Protein AF-A0A8B8Q1R2-F1 (afdb_monomer_lite)

pLDDT: mean 82.05, std 15.48, range [39.31, 98.31]

Radius of gyration: 30.51 Å; chains: 1; bounding box: 74×29×80 Å

Structure (mmCIF, N/CA/C/O backbone):
data_AF-A0A8B8Q1R2-F1
#
_entry.id   AF-A0A8B8Q1R2-F1
#
loop_
_atom_site.group_PDB
_atom_site.id
_atom_site.type_symbol
_atom_site.label_atom_id
_atom_site.label_alt_id
_atom_site.label_comp_id
_atom_site.label_asym_id
_atom_site.label_entity_id
_atom_site.label_seq_id
_atom_site.pdbx_PDB_ins_code
_atom_site.Cartn_x
_atom_site.Cartn_y
_atom_site.Cartn_z
_atom_site.occupancy
_atom_site.B_iso_or_equiv
_atom_site.auth_seq_id
_atom_site.auth_comp_id
_atom_site.auth_asym_id
_atom_site.auth_atom_id
_atom_site.pdbx_PDB_model_num
ATOM 1 N N . MET A 1 1 ? -11.609 -10.821 -1.620 1.00 39.31 1 MET A N 1
ATOM 2 C CA . MET A 1 1 ? -10.379 -10.684 -2.426 1.00 39.31 1 MET A CA 1
ATOM 3 C C . MET A 1 1 ? -9.336 -10.003 -1.554 1.00 39.31 1 MET A C 1
ATOM 5 O O . MET A 1 1 ? -9.507 -8.841 -1.198 1.00 39.31 1 MET A O 1
ATOM 9 N N . GLU A 1 2 ? -8.350 -10.753 -1.066 1.00 45.75 2 GLU A N 1
ATOM 10 C CA . GLU A 1 2 ? -7.347 -10.249 -0.124 1.00 45.75 2 GLU A CA 1
ATOM 11 C C . GLU A 1 2 ? -6.316 -9.374 -0.847 1.00 45.75 2 GLU A C 1
ATOM 13 O O . GLU A 1 2 ? -5.296 -9.839 -1.336 1.00 45.75 2 GLU A O 1
ATOM 18 N N . LEU A 1 3 ? -6.575 -8.067 -0.872 1.00 54.91 3 LEU A N 1
ATOM 19 C CA . LEU A 1 3 ? -5.701 -7.035 -1.450 1.00 54.91 3 LEU A CA 1
ATOM 20 C C . LEU A 1 3 ? -4.261 -7.000 -0.874 1.00 54.91 3 LEU A C 1
ATOM 22 O O . LEU A 1 3 ? -3.432 -6.250 -1.368 1.00 54.91 3 LEU A O 1
ATOM 26 N N . ASN A 1 4 ? -3.961 -7.731 0.212 1.00 53.53 4 ASN A N 1
ATOM 27 C CA . ASN A 1 4 ? -2.617 -7.751 0.816 1.00 53.53 4 ASN A CA 1
ATOM 28 C C . ASN A 1 4 ? -1.627 -8.605 0.016 1.00 53.53 4 ASN A C 1
ATOM 30 O O . ASN A 1 4 ? -0.472 -8.209 -0.108 1.00 53.53 4 ASN A O 1
ATOM 34 N N . GLY A 1 5 ? -2.077 -9.733 -0.544 1.00 60.41 5 GLY A N 1
ATOM 35 C CA . GLY A 1 5 ? -1.247 -10.524 -1.459 1.00 60.41 5 GLY A CA 1
ATOM 36 C C . GLY A 1 5 ? -1.005 -9.794 -2.781 1.00 60.41 5 GLY A C 1
ATOM 37 O O . GLY A 1 5 ? 0.066 -9.908 -3.366 1.00 60.41 5 GLY A O 1
ATOM 38 N N . ASP A 1 6 ? -1.977 -8.980 -3.199 1.00 80.25 6 ASP A N 1
ATOM 39 C CA . ASP A 1 6 ? -1.917 -8.219 -4.447 1.00 80.25 6 ASP A CA 1
ATOM 40 C C . ASP A 1 6 ? -0.897 -7.068 -4.370 1.00 80.25 6 ASP A C 1
ATOM 42 O O . ASP A 1 6 ? -0.032 -6.939 -5.230 1.00 80.25 6 ASP A O 1
ATOM 46 N N . LEU A 1 7 ? -0.904 -6.276 -3.289 1.00 86.38 7 LEU A N 1
ATOM 47 C CA . LEU A 1 7 ? -0.040 -5.093 -3.184 1.00 86.38 7 LEU A CA 1
ATOM 48 C C . LEU A 1 7 ? 1.454 -5.435 -3.042 1.00 86.38 7 LEU A C 1
ATOM 50 O O . LEU A 1 7 ? 2.288 -4.800 -3.683 1.00 86.38 7 LEU A O 1
ATOM 54 N N . GLN A 1 8 ? 1.793 -6.448 -2.237 1.00 87.69 8 GLN A N 1
ATOM 55 C CA . GLN A 1 8 ? 3.176 -6.914 -2.090 1.00 87.69 8 GLN A CA 1
ATOM 56 C C . GLN A 1 8 ? 3.709 -7.472 -3.419 1.00 87.69 8 GLN A C 1
ATOM 58 O O . GLN A 1 8 ? 4.809 -7.117 -3.839 1.00 87.69 8 GLN A O 1
ATOM 63 N N . GLY A 1 9 ? 2.895 -8.262 -4.129 1.00 90.25 9 GLY A N 1
ATOM 64 C CA . GLY A 1 9 ? 3.251 -8.767 -5.454 1.00 90.25 9 GLY A CA 1
ATOM 65 C C . GLY A 1 9 ? 3.436 -7.651 -6.488 1.00 90.25 9 GLY A C 1
ATOM 66 O O . GLY A 1 9 ? 4.326 -7.732 -7.332 1.00 90.25 9 GLY A O 1
ATOM 67 N N . LEU A 1 10 ? 2.644 -6.575 -6.420 1.00 90.69 10 LEU A N 1
ATOM 68 C CA . LEU A 1 10 ? 2.823 -5.403 -7.283 1.00 90.69 10 LEU A CA 1
ATOM 69 C C . LEU A 1 10 ? 4.135 -4.658 -6.997 1.00 90.69 10 LEU A C 1
ATOM 71 O O . LEU A 1 10 ? 4.795 -4.241 -7.948 1.00 90.69 10 LEU A O 1
ATOM 75 N N . ILE A 1 11 ? 4.538 -4.529 -5.728 1.00 90.75 11 ILE A N 1
ATOM 76 C CA . ILE A 1 11 ? 5.828 -3.926 -5.347 1.00 90.75 11 ILE A CA 1
ATOM 77 C C . ILE A 1 11 ? 6.984 -4.755 -5.910 1.00 90.75 11 ILE A C 1
ATOM 79 O O . ILE A 1 11 ? 7.862 -4.214 -6.577 1.00 90.75 11 ILE A O 1
ATOM 83 N N . GLU A 1 12 ? 6.959 -6.073 -5.708 1.00 90.62 12 GLU A N 1
ATOM 84 C CA . GLU A 1 12 ? 8.004 -6.981 -6.199 1.00 90.62 12 GLU A CA 1
ATOM 85 C C . GLU A 1 12 ? 8.124 -6.947 -7.726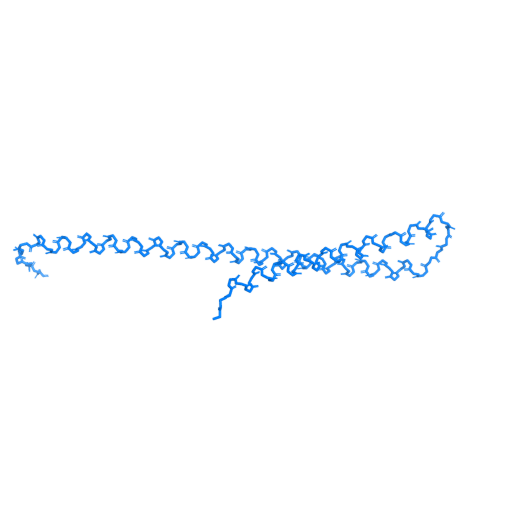 1.00 90.62 12 GLU A C 1
ATOM 87 O O . GLU A 1 12 ? 9.228 -6.907 -8.270 1.00 90.62 12 GLU A O 1
ATOM 92 N N . ARG A 1 13 ? 6.991 -6.892 -8.435 1.00 90.69 13 ARG A N 1
ATOM 93 C CA . ARG A 1 13 ? 6.972 -6.764 -9.898 1.00 90.69 13 ARG A CA 1
ATOM 94 C C . ARG A 1 13 ? 7.502 -5.415 -10.378 1.00 90.69 13 ARG A C 1
ATOM 96 O O . ARG A 1 13 ? 8.238 -5.389 -11.362 1.00 90.69 13 ARG A O 1
ATOM 103 N N . ALA A 1 14 ? 7.135 -4.317 -9.716 1.00 90.62 14 ALA A N 1
ATOM 104 C CA . ALA A 1 14 ? 7.651 -2.988 -10.042 1.00 90.62 14 ALA A CA 1
ATOM 105 C C . ALA A 1 14 ? 9.173 -2.932 -9.850 1.00 90.62 14 ALA A C 1
ATOM 107 O O . ALA A 1 14 ? 9.888 -2.434 -10.719 1.00 90.62 14 ALA A O 1
ATOM 108 N N . TRP A 1 15 ? 9.662 -3.526 -8.761 1.00 88.94 15 TRP A N 1
ATOM 109 C CA . TRP A 1 15 ? 11.085 -3.622 -8.461 1.00 88.94 15 TRP A CA 1
ATOM 110 C C . TRP A 1 15 ? 11.843 -4.459 -9.502 1.00 88.94 15 TRP A C 1
ATOM 112 O O . TRP A 1 15 ? 12.830 -3.994 -10.067 1.00 88.94 15 TRP A O 1
ATOM 122 N N . ALA A 1 16 ? 11.341 -5.649 -9.849 1.00 92.31 16 ALA A N 1
ATOM 123 C CA . ALA A 1 16 ? 11.957 -6.505 -10.867 1.00 92.31 16 ALA A CA 1
ATOM 124 C C . ALA A 1 16 ? 12.015 -5.840 -12.256 1.00 92.31 16 ALA A C 1
ATOM 126 O O . ALA A 1 16 ? 13.008 -5.963 -12.979 1.00 92.31 16 ALA A O 1
ATOM 127 N N . LEU A 1 17 ? 10.960 -5.111 -12.634 1.00 92.81 17 LEU A N 1
ATOM 128 C CA . LEU A 1 17 ? 10.927 -4.373 -13.896 1.00 92.81 17 LEU A CA 1
ATOM 129 C C . LEU A 1 17 ? 11.938 -3.220 -13.902 1.00 92.81 17 LEU A C 1
ATOM 131 O O . LEU A 1 17 ? 12.618 -3.004 -14.903 1.00 92.81 17 LEU A O 1
ATOM 135 N N . LYS A 1 18 ? 12.071 -2.511 -12.780 1.00 91.69 18 LYS A N 1
ATOM 136 C CA . LYS A 1 18 ? 13.062 -1.449 -12.618 1.00 91.69 18 LYS A CA 1
ATOM 137 C C . LYS A 1 18 ? 14.495 -1.978 -12.761 1.00 91.69 18 LYS A C 1
ATOM 139 O O . LYS A 1 18 ? 15.251 -1.404 -13.535 1.00 91.69 18 LYS A O 1
ATOM 144 N N . GLU A 1 19 ? 14.839 -3.088 -12.104 1.00 91.06 19 GLU A N 1
ATOM 145 C CA . GLU A 1 19 ? 16.164 -3.725 -12.239 1.00 91.06 19 GLU A CA 1
ATOM 146 C C . GLU A 1 19 ? 16.464 -4.134 -13.690 1.00 91.06 19 GLU A C 1
ATOM 148 O O . GLU A 1 19 ? 17.583 -3.972 -14.176 1.00 91.06 19 GLU A O 1
ATOM 153 N N . THR A 1 20 ? 15.445 -4.612 -14.412 1.00 92.69 20 THR A N 1
ATOM 154 C CA . THR A 1 20 ? 15.568 -4.950 -15.839 1.00 92.69 20 THR A CA 1
ATOM 155 C C . THR A 1 20 ? 15.908 -3.709 -16.668 1.00 92.69 20 THR A C 1
ATOM 157 O O . THR A 1 20 ? 16.879 -3.716 -17.423 1.00 92.69 20 THR A O 1
ATOM 160 N N . ILE A 1 21 ? 15.167 -2.614 -16.473 1.00 91.44 21 ILE A N 1
ATOM 161 C CA . ILE A 1 21 ? 15.395 -1.346 -17.179 1.00 91.44 21 ILE A CA 1
ATOM 162 C C . ILE A 1 21 ? 16.766 -0.751 -16.831 1.00 91.44 21 ILE A C 1
ATOM 164 O O . ILE A 1 21 ? 17.463 -0.261 -17.718 1.00 91.44 21 ILE A O 1
ATOM 168 N N . ASP A 1 22 ? 17.191 -0.818 -15.569 1.00 88.69 22 ASP A N 1
ATOM 169 C CA . ASP A 1 22 ? 18.527 -0.374 -15.159 1.00 88.69 22 ASP A CA 1
ATOM 170 C C . ASP A 1 22 ? 19.634 -1.201 -15.844 1.00 88.69 22 ASP A C 1
ATOM 172 O O . ASP A 1 22 ? 20.676 -0.659 -16.235 1.00 88.69 22 ASP A O 1
ATOM 176 N N . GLY A 1 23 ? 19.402 -2.497 -16.067 1.00 87.69 23 GLY A N 1
ATOM 177 C CA . GLY A 1 23 ? 20.260 -3.351 -16.891 1.00 87.69 23 GLY A CA 1
ATOM 178 C C . GLY A 1 23 ? 20.344 -2.889 -18.351 1.00 87.69 23 GLY A C 1
ATOM 179 O O . GLY A 1 23 ? 21.447 -2.756 -18.895 1.00 87.69 23 GLY A O 1
ATOM 180 N N . ASP A 1 24 ? 19.201 -2.588 -18.967 1.00 86.38 24 ASP A N 1
ATOM 181 C CA . ASP A 1 24 ? 19.099 -2.159 -20.370 1.00 86.38 24 ASP A CA 1
ATOM 182 C C . ASP A 1 24 ? 19.705 -0.768 -20.618 1.00 86.38 24 ASP A C 1
ATOM 184 O O . ASP A 1 24 ? 20.383 -0.534 -21.625 1.00 86.38 24 ASP A O 1
ATOM 188 N N . ILE A 1 25 ? 19.545 0.151 -19.664 1.00 82.75 25 ILE A N 1
ATOM 189 C CA . ILE A 1 25 ? 20.204 1.461 -19.682 1.00 82.75 25 ILE A CA 1
ATOM 190 C C . ILE A 1 25 ? 21.727 1.271 -19.653 1.00 82.75 25 ILE A C 1
ATOM 192 O O . ILE A 1 25 ? 22.451 1.803 -20.499 1.00 82.75 25 ILE A O 1
ATOM 196 N N . ASN A 1 26 ? 22.233 0.469 -18.711 1.00 79.00 26 ASN A N 1
ATOM 197 C CA . ASN A 1 26 ? 23.669 0.241 -18.550 1.00 79.00 26 ASN A CA 1
ATOM 198 C C . ASN A 1 26 ? 24.306 -0.475 -19.751 1.00 79.00 26 ASN A C 1
ATOM 200 O O . ASN A 1 26 ? 25.464 -0.203 -20.087 1.00 79.00 26 ASN A O 1
ATOM 204 N N . SER A 1 27 ? 23.581 -1.386 -20.403 1.00 74.38 27 SER A N 1
ATOM 205 C CA . SER A 1 27 ? 24.058 -2.067 -21.610 1.00 74.38 27 SER A CA 1
ATOM 206 C C . SER A 1 27 ? 24.133 -1.104 -22.803 1.00 74.38 27 SER A C 1
ATOM 208 O O . SER A 1 27 ? 25.149 -1.086 -23.505 1.00 74.38 27 SER A O 1
ATOM 210 N N . SER A 1 28 ? 23.144 -0.218 -22.960 1.00 68.56 28 SER A N 1
ATOM 211 C CA . SER A 1 28 ? 23.093 0.802 -24.019 1.00 68.56 28 SER A CA 1
ATOM 212 C C . SER A 1 28 ? 24.283 1.774 -23.964 1.00 68.56 28 SER A C 1
ATOM 214 O O . SER A 1 28 ? 24.883 2.092 -24.996 1.00 68.56 28 SER A O 1
ATOM 216 N N . PHE A 1 29 ? 24.722 2.172 -22.763 1.00 62.97 29 PHE A N 1
ATOM 217 C CA . PHE A 1 29 ? 25.917 3.011 -22.585 1.00 62.97 29 PHE A CA 1
ATOM 218 C C . PHE A 1 29 ? 27.230 2.319 -22.997 1.00 62.97 29 PHE A C 1
ATOM 220 O O . PHE A 1 29 ? 28.160 2.989 -23.462 1.00 62.97 29 PHE A O 1
ATOM 227 N N . ARG A 1 30 ? 27.336 0.987 -22.862 1.00 59.72 30 ARG A N 1
ATOM 228 C CA . ARG A 1 30 ? 28.563 0.243 -23.212 1.00 59.72 30 ARG A CA 1
ATOM 229 C C . ARG A 1 30 ? 28.801 0.175 -24.718 1.00 59.72 30 ARG A C 1
ATOM 231 O O . ARG A 1 30 ? 29.949 0.301 -25.141 1.00 59.72 30 ARG A O 1
ATOM 238 N N . TYR A 1 31 ? 27.747 0.033 -25.522 1.00 56.22 31 TYR A N 1
ATOM 239 C CA . TYR A 1 31 ? 27.875 -0.032 -26.982 1.00 56.22 31 TYR A CA 1
ATOM 240 C C . TYR A 1 31 ? 28.323 1.307 -27.598 1.00 56.22 31 TYR A C 1
ATOM 242 O O . TYR A 1 31 ? 29.105 1.315 -28.547 1.00 56.22 31 TYR A O 1
ATOM 250 N N . CYS A 1 32 ? 27.918 2.445 -27.023 1.00 61.53 32 CYS A N 1
ATOM 251 C CA . CYS A 1 32 ? 28.260 3.774 -27.546 1.00 61.53 32 CYS A CA 1
ATOM 252 C C . CYS A 1 32 ? 29.717 4.196 -27.248 1.00 61.53 32 CYS A C 1
ATOM 254 O O . CYS A 1 32 ? 30.385 4.805 -28.088 1.00 61.53 32 CYS A O 1
ATOM 256 N N . ASN A 1 33 ? 30.256 3.810 -26.085 1.00 60.97 33 ASN A N 1
ATOM 257 C CA . ASN A 1 33 ? 31.625 4.157 -25.670 1.00 60.97 33 ASN A CA 1
ATOM 258 C C . ASN A 1 33 ? 32.705 3.547 -26.588 1.00 60.97 33 ASN A C 1
ATOM 260 O O . ASN A 1 33 ? 33.761 4.146 -26.798 1.00 60.97 33 ASN A O 1
ATOM 264 N N . PHE A 1 34 ? 32.434 2.370 -27.160 1.00 62.28 34 PHE A N 1
ATOM 265 C CA . PHE A 1 34 ? 33.308 1.726 -28.142 1.00 62.28 34 PHE A CA 1
ATOM 266 C C . PHE A 1 34 ? 33.394 2.540 -29.446 1.00 62.28 34 PHE A C 1
ATOM 268 O O . PHE A 1 34 ? 34.490 2.824 -29.921 1.00 62.28 34 PHE A O 1
ATOM 275 N N . CYS A 1 35 ? 32.260 2.998 -29.985 1.00 63.56 35 CYS A N 1
ATOM 276 C CA . CYS A 1 35 ? 32.225 3.809 -31.209 1.00 63.56 35 CYS A CA 1
ATOM 277 C C . CYS A 1 35 ? 32.893 5.184 -31.029 1.00 63.56 35 CYS A C 1
ATOM 279 O O . CYS A 1 35 ? 33.678 5.599 -31.883 1.00 63.56 35 CYS A O 1
ATOM 281 N N . LEU A 1 36 ? 32.641 5.852 -29.893 1.00 60.22 36 LEU A N 1
ATOM 282 C CA . LEU A 1 36 ? 33.244 7.146 -29.543 1.00 60.22 36 LEU A CA 1
ATOM 283 C C . LEU A 1 36 ? 34.772 7.067 -29.410 1.00 60.22 36 LEU A C 1
ATOM 285 O O . LEU A 1 36 ? 35.473 7.957 -29.888 1.00 60.22 36 LEU A O 1
ATOM 289 N N . ARG A 1 37 ? 35.307 5.990 -28.817 1.00 63.94 37 ARG A N 1
ATOM 290 C CA . ARG A 1 37 ? 36.762 5.781 -28.680 1.00 63.94 37 ARG A CA 1
ATOM 291 C C . ARG A 1 37 ? 37.487 5.559 -30.006 1.00 63.94 37 ARG A C 1
ATOM 293 O O . ARG A 1 37 ? 38.686 5.812 -30.077 1.00 63.94 37 ARG A O 1
ATOM 300 N N . HIS A 1 38 ? 36.780 5.104 -31.037 1.00 68.69 38 HIS A N 1
ATOM 301 C CA . HIS A 1 38 ? 37.349 4.817 -32.354 1.00 68.69 38 HIS A CA 1
ATOM 302 C C . HIS A 1 38 ? 36.999 5.869 -33.421 1.00 68.69 38 HIS A C 1
ATOM 304 O O . HIS A 1 38 ? 37.324 5.680 -34.587 1.00 68.69 38 HIS A O 1
ATOM 310 N N . GLY A 1 39 ? 36.386 6.997 -33.037 1.00 56.75 39 GLY A N 1
ATOM 311 C CA . GLY A 1 39 ? 36.169 8.141 -33.932 1.00 56.75 39 GLY A CA 1
ATOM 312 C C . GLY A 1 39 ? 35.094 7.935 -35.005 1.00 56.75 39 GLY A C 1
ATOM 313 O O . GLY A 1 39 ? 35.026 8.712 -35.955 1.00 56.75 39 GLY A O 1
ATOM 314 N N . HIS A 1 40 ? 34.244 6.915 -34.868 1.00 59.72 40 HIS A N 1
ATOM 315 C CA . HIS A 1 40 ? 33.136 6.682 -35.792 1.00 59.72 40 HIS A CA 1
ATOM 316 C C . HIS A 1 40 ? 31.867 7.378 -35.288 1.00 59.72 40 HIS A C 1
ATOM 318 O O . HIS A 1 40 ? 31.360 7.063 -34.210 1.00 59.72 40 HIS A O 1
ATOM 324 N N . ASN A 1 41 ? 31.330 8.306 -36.085 1.00 56.66 41 ASN A N 1
ATOM 325 C CA . ASN A 1 41 ? 30.029 8.921 -35.832 1.00 56.66 41 ASN A CA 1
ATOM 326 C C . ASN A 1 41 ? 28.948 7.884 -36.168 1.00 56.66 41 ASN A C 1
ATOM 328 O O . ASN A 1 41 ? 28.715 7.576 -37.334 1.00 56.66 41 ASN A O 1
ATOM 332 N N . CYS A 1 42 ? 28.367 7.264 -35.146 1.00 59.75 42 CYS A N 1
ATOM 333 C CA . CYS A 1 42 ? 27.411 6.180 -35.325 1.00 59.75 42 CYS A CA 1
ATOM 334 C C . CYS A 1 42 ? 25.991 6.762 -35.301 1.00 59.75 42 CYS A C 1
ATOM 336 O O . CYS A 1 42 ? 25.579 7.276 -34.265 1.00 59.75 42 CYS A O 1
ATOM 338 N N . ASP A 1 43 ? 25.206 6.640 -36.376 1.00 58.44 43 ASP A N 1
ATOM 339 C CA . ASP A 1 43 ? 23.765 6.982 -36.355 1.00 58.44 43 ASP A CA 1
ATOM 340 C C . ASP A 1 43 ? 22.995 6.176 -35.281 1.00 58.44 43 ASP A C 1
ATOM 342 O O . ASP A 1 43 ? 21.961 6.595 -34.752 1.00 58.44 43 ASP A O 1
ATOM 346 N N . ILE A 1 44 ? 23.567 5.036 -34.877 1.00 57.12 44 ILE A N 1
ATOM 347 C CA . ILE A 1 44 ? 23.135 4.202 -33.751 1.00 57.12 44 ILE A CA 1
ATOM 348 C C . ILE A 1 44 ? 23.254 4.956 -32.412 1.00 57.12 44 ILE A C 1
ATOM 350 O O . ILE A 1 44 ? 22.446 4.738 -31.518 1.00 57.12 44 ILE A O 1
ATOM 354 N N . ALA A 1 45 ? 24.196 5.892 -32.257 1.00 59.16 45 ALA A N 1
ATOM 355 C CA . ALA A 1 45 ? 24.363 6.659 -31.020 1.00 59.16 45 ALA A CA 1
ATOM 356 C C . ALA A 1 45 ? 23.175 7.601 -30.754 1.00 59.16 45 ALA A C 1
ATOM 358 O O . ALA A 1 45 ? 22.742 7.733 -29.612 1.00 59.16 45 ALA A O 1
ATOM 359 N N . GLY A 1 46 ? 22.601 8.212 -31.798 1.00 64.00 46 GLY A N 1
ATOM 360 C CA . GLY A 1 46 ? 21.433 9.090 -31.661 1.00 64.00 46 GLY A CA 1
ATOM 361 C C . GLY A 1 46 ? 20.145 8.332 -31.322 1.00 64.00 46 GLY A C 1
ATOM 362 O O . GLY A 1 46 ? 19.328 8.809 -30.533 1.00 64.00 46 GLY A O 1
ATOM 363 N N . THR A 1 47 ? 19.967 7.133 -31.883 1.00 67.38 47 THR A N 1
ATOM 364 C CA . THR A 1 47 ? 18.828 6.254 -31.562 1.00 67.38 47 THR A CA 1
ATOM 365 C C . THR A 1 47 ? 18.978 5.618 -30.181 1.00 67.38 47 THR A C 1
ATOM 367 O O . THR A 1 47 ? 18.024 5.641 -29.407 1.00 67.38 47 THR A O 1
ATOM 370 N N . ALA A 1 48 ? 20.183 5.167 -29.818 1.00 68.25 48 ALA A N 1
ATOM 371 C CA . ALA A 1 48 ? 20.495 4.657 -28.484 1.00 68.25 48 ALA A CA 1
ATOM 372 C C . ALA A 1 48 ? 20.324 5.724 -27.391 1.00 68.25 48 ALA A C 1
ATOM 374 O O . ALA A 1 48 ? 19.828 5.415 -26.310 1.00 68.25 48 ALA A O 1
ATOM 375 N N . TYR A 1 49 ? 20.672 6.986 -27.666 1.00 73.06 49 TYR A N 1
ATOM 376 C CA . TYR A 1 49 ? 20.460 8.089 -26.724 1.00 73.06 49 TYR A CA 1
ATOM 377 C C . TYR A 1 49 ? 18.970 8.350 -26.467 1.00 73.06 49 TYR A C 1
ATOM 379 O O . TYR A 1 49 ? 18.548 8.395 -25.314 1.00 73.06 49 TYR A O 1
ATOM 387 N N . LYS A 1 50 ? 18.158 8.441 -27.531 1.00 79.19 50 LYS A N 1
ATOM 388 C CA . LYS A 1 50 ? 16.697 8.601 -27.411 1.00 79.19 50 LYS A CA 1
ATOM 389 C C . LYS A 1 50 ? 16.048 7.435 -26.669 1.00 79.19 50 LYS A C 1
ATOM 391 O O . LYS A 1 50 ? 15.128 7.642 -25.885 1.00 79.19 50 LYS A O 1
ATOM 396 N N . GLU A 1 51 ? 16.513 6.216 -26.916 1.00 82.81 51 GLU A N 1
ATOM 397 C CA . GLU A 1 51 ? 15.993 5.040 -26.223 1.00 82.81 51 GLU A CA 1
ATOM 398 C C . GLU A 1 51 ? 16.400 5.025 -24.746 1.00 82.81 51 GLU A C 1
ATOM 400 O O . GLU A 1 51 ? 15.572 4.769 -23.879 1.00 82.81 51 GLU A O 1
ATOM 405 N N . THR A 1 52 ? 17.633 5.423 -24.435 1.00 83.12 52 THR A N 1
ATOM 406 C CA . THR A 1 52 ? 18.100 5.573 -23.050 1.00 83.12 52 THR A CA 1
ATOM 407 C C . THR A 1 52 ? 17.289 6.625 -22.291 1.00 83.12 52 THR A C 1
ATOM 409 O O . THR A 1 52 ? 16.926 6.407 -21.136 1.00 83.12 52 THR A O 1
ATOM 412 N N . GLU A 1 53 ? 16.964 7.753 -22.925 1.00 86.81 53 GLU A N 1
ATOM 413 C CA . GLU A 1 53 ? 16.116 8.798 -22.340 1.00 86.81 53 GLU A CA 1
ATOM 414 C C . GLU A 1 53 ? 14.704 8.268 -22.030 1.00 86.81 53 GLU A C 1
ATOM 416 O O . GLU A 1 53 ? 14.187 8.479 -20.932 1.00 86.81 53 GLU A O 1
ATOM 421 N N . ARG A 1 54 ? 14.110 7.494 -22.950 1.00 88.88 54 ARG A N 1
ATOM 422 C CA . ARG A 1 54 ? 12.813 6.830 -22.727 1.00 88.88 54 ARG A CA 1
ATOM 423 C C . ARG A 1 54 ? 12.866 5.837 -21.574 1.00 88.88 54 ARG A C 1
ATOM 425 O O . ARG A 1 54 ? 12.002 5.887 -20.702 1.00 88.88 54 ARG A O 1
ATOM 432 N N . LEU A 1 55 ? 13.874 4.967 -21.545 1.00 90.25 55 LEU A N 1
ATOM 433 C CA . LEU A 1 55 ? 14.066 3.992 -20.470 1.00 90.25 55 LEU A CA 1
ATOM 434 C C . LEU A 1 55 ? 14.271 4.685 -19.117 1.00 90.25 55 LEU A C 1
ATOM 436 O O . LEU A 1 55 ? 13.713 4.258 -18.110 1.00 90.25 55 LEU A O 1
ATOM 440 N N . THR A 1 56 ? 14.996 5.805 -19.100 1.00 88.56 56 THR A N 1
ATOM 441 C CA . THR A 1 56 ? 15.183 6.639 -17.904 1.00 88.56 56 THR A CA 1
ATOM 442 C C . THR A 1 56 ? 13.844 7.186 -17.404 1.00 88.56 56 THR A C 1
ATOM 444 O O . THR A 1 56 ? 13.523 7.032 -16.228 1.00 88.56 56 THR A O 1
ATOM 447 N N . ALA A 1 57 ? 13.017 7.742 -18.295 1.00 93.19 57 ALA A N 1
ATOM 448 C CA . ALA A 1 57 ? 11.687 8.236 -17.940 1.00 93.19 57 ALA A CA 1
ATOM 449 C C . ALA A 1 57 ? 10.756 7.118 -17.429 1.00 93.19 57 ALA A C 1
ATOM 451 O O . ALA A 1 57 ? 9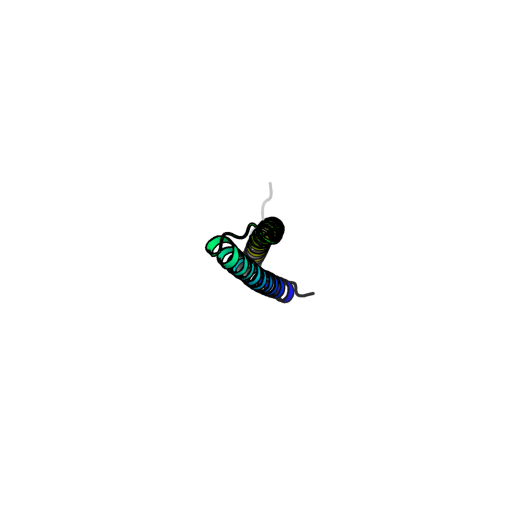.990 7.322 -16.482 1.00 93.19 57 ALA A O 1
ATOM 452 N N . MET A 1 58 ? 10.837 5.919 -18.019 1.00 92.25 58 MET A N 1
ATOM 453 C CA . MET A 1 58 ? 10.093 4.743 -17.552 1.00 92.25 58 MET A CA 1
ATOM 454 C C . MET A 1 58 ? 10.543 4.305 -16.156 1.00 92.25 58 MET A C 1
ATOM 456 O O . MET A 1 58 ? 9.700 4.060 -15.295 1.00 92.25 58 MET A O 1
ATOM 460 N N . ARG A 1 59 ? 11.856 4.246 -15.907 1.00 93.44 59 ARG A N 1
ATOM 461 C CA . ARG A 1 59 ? 12.425 3.923 -14.592 1.00 93.44 59 ARG A CA 1
ATOM 462 C C . ARG A 1 59 ? 11.968 4.914 -13.524 1.00 93.44 59 ARG A C 1
ATOM 464 O O . ARG A 1 59 ? 11.584 4.499 -12.433 1.00 93.44 59 ARG A O 1
ATOM 471 N N . ASP A 1 60 ? 11.994 6.207 -13.833 1.00 92.62 60 ASP A N 1
ATOM 472 C CA . ASP A 1 60 ? 11.581 7.247 -12.890 1.00 92.62 60 ASP A CA 1
ATOM 473 C C . ASP A 1 60 ? 10.078 7.130 -12.583 1.00 92.62 60 ASP A C 1
ATOM 475 O O . ASP A 1 60 ? 9.687 7.113 -11.417 1.00 92.62 60 ASP A O 1
ATOM 479 N N . SER A 1 61 ? 9.252 6.881 -13.606 1.00 94.50 61 SER A N 1
ATOM 480 C CA . SER A 1 61 ? 7.819 6.599 -13.425 1.00 94.50 61 SER A CA 1
ATOM 481 C C . SER A 1 61 ? 7.571 5.349 -12.567 1.00 94.50 61 SER A C 1
ATOM 483 O O . SER A 1 61 ? 6.675 5.330 -11.724 1.00 94.50 61 SER A O 1
ATOM 485 N N . LEU A 1 62 ? 8.370 4.292 -12.747 1.00 93.00 62 LEU A N 1
ATOM 486 C CA . LEU A 1 62 ? 8.271 3.068 -11.944 1.00 93.00 62 LEU A CA 1
ATOM 487 C C . LEU A 1 62 ? 8.653 3.294 -10.484 1.00 93.00 62 LEU A C 1
ATOM 489 O O . LEU A 1 62 ? 8.008 2.735 -9.598 1.00 93.00 62 LEU A O 1
ATOM 493 N N . LYS A 1 63 ? 9.654 4.135 -10.221 1.00 91.00 63 LYS A N 1
ATOM 494 C CA . LYS A 1 63 ? 10.050 4.516 -8.861 1.00 91.00 63 LYS A CA 1
ATOM 495 C C . LYS A 1 63 ? 8.922 5.249 -8.130 1.00 91.00 63 LYS A C 1
ATOM 497 O O . LYS A 1 63 ? 8.708 5.013 -6.937 1.00 91.00 63 LYS A O 1
ATOM 502 N N . ASP A 1 64 ? 8.184 6.102 -8.833 1.00 92.75 64 ASP A N 1
ATOM 503 C CA . ASP A 1 64 ? 7.021 6.787 -8.267 1.00 92.75 64 ASP A CA 1
ATOM 504 C C . ASP A 1 64 ? 5.901 5.792 -7.939 1.00 92.75 64 ASP A C 1
ATOM 506 O O . ASP A 1 64 ? 5.339 5.826 -6.841 1.00 92.75 64 ASP A O 1
ATOM 510 N N . VAL A 1 65 ? 5.622 4.846 -8.844 1.00 91.56 65 VAL A N 1
ATOM 511 C CA . VAL A 1 65 ? 4.644 3.770 -8.609 1.00 91.56 65 VAL A CA 1
ATOM 512 C C . VAL A 1 65 ? 5.035 2.908 -7.409 1.00 91.56 65 VAL A C 1
ATOM 514 O O . VAL A 1 65 ? 4.207 2.686 -6.527 1.00 91.56 65 VAL A O 1
ATOM 517 N N . GLU A 1 66 ? 6.289 2.464 -7.329 1.00 90.81 66 GLU A N 1
ATOM 518 C CA . GLU A 1 66 ? 6.817 1.695 -6.196 1.00 90.81 66 GLU A CA 1
ATOM 519 C C . GLU A 1 66 ? 6.630 2.460 -4.875 1.00 90.81 66 GLU A C 1
ATOM 521 O O . GLU A 1 66 ? 6.109 1.920 -3.895 1.00 90.81 66 GLU A O 1
ATOM 526 N N . SER A 1 67 ? 6.970 3.751 -4.866 1.00 91.75 67 SER A N 1
ATOM 527 C CA . SER A 1 67 ? 6.822 4.620 -3.694 1.00 91.75 67 SER A CA 1
ATOM 528 C C . SER A 1 67 ? 5.359 4.747 -3.254 1.00 91.75 67 SER A C 1
ATOM 530 O O . SER A 1 67 ? 5.061 4.660 -2.058 1.00 91.75 67 SER A O 1
ATOM 532 N N . MET A 1 68 ? 4.432 4.902 -4.206 1.00 94.12 68 MET A N 1
ATOM 533 C CA . MET A 1 68 ? 2.993 4.948 -3.929 1.00 94.12 68 MET A CA 1
ATOM 534 C C . MET A 1 68 ? 2.472 3.621 -3.369 1.00 94.12 68 MET A C 1
ATOM 536 O O . MET A 1 68 ? 1.699 3.624 -2.410 1.00 94.12 68 MET A O 1
ATOM 540 N N . LEU A 1 69 ? 2.916 2.486 -3.913 1.00 92.75 69 LEU A N 1
ATOM 541 C CA . LEU A 1 69 ? 2.523 1.163 -3.424 1.00 92.75 69 LEU A CA 1
ATOM 542 C C . LEU A 1 69 ? 3.004 0.927 -1.985 1.00 92.75 69 LEU A C 1
ATOM 544 O O . LEU A 1 69 ? 2.217 0.507 -1.134 1.00 92.75 69 LEU A O 1
ATOM 548 N N . ILE A 1 70 ? 4.257 1.273 -1.674 1.00 91.44 70 ILE A N 1
ATOM 549 C CA . ILE A 1 70 ? 4.804 1.181 -0.310 1.00 91.44 70 ILE A CA 1
ATOM 550 C C . ILE A 1 70 ? 4.023 2.087 0.650 1.00 91.44 70 ILE A C 1
ATOM 552 O O . ILE A 1 70 ? 3.699 1.687 1.774 1.00 91.44 70 ILE A O 1
ATOM 556 N N . TYR A 1 71 ? 3.702 3.310 0.224 1.00 94.31 71 TYR A N 1
ATOM 557 C CA . TYR A 1 71 ? 2.899 4.233 1.022 1.00 94.31 71 TYR A CA 1
ATOM 558 C C . TYR A 1 71 ? 1.512 3.654 1.333 1.00 94.31 71 TYR A C 1
ATOM 560 O O . TYR A 1 71 ? 1.098 3.646 2.495 1.00 94.31 71 TYR A O 1
ATOM 568 N N . LEU A 1 72 ? 0.826 3.096 0.331 1.00 93.44 72 LEU A N 1
ATOM 569 C CA . LEU A 1 72 ? -0.472 2.439 0.506 1.00 93.44 72 LEU A CA 1
ATOM 570 C C . LEU A 1 72 ? -0.395 1.248 1.470 1.00 93.44 72 LEU A C 1
ATOM 572 O O . LEU A 1 72 ? -1.258 1.106 2.340 1.00 93.44 72 LEU A O 1
ATOM 576 N N . GLN A 1 73 ? 0.653 0.424 1.369 1.00 91.12 73 GLN A N 1
ATOM 577 C CA . GLN A 1 73 ? 0.867 -0.713 2.268 1.00 91.12 73 GLN A CA 1
ATOM 578 C C . GLN A 1 73 ? 0.988 -0.252 3.724 1.00 91.12 73 GLN A C 1
ATOM 580 O O . GLN A 1 73 ? 0.351 -0.812 4.622 1.00 91.12 73 GLN A O 1
ATOM 585 N N . ARG A 1 74 ? 1.769 0.811 3.960 1.00 93.00 74 ARG A N 1
ATOM 586 C CA . ARG A 1 74 ? 1.926 1.414 5.287 1.00 93.00 74 ARG A CA 1
ATOM 587 C C . ARG A 1 74 ? 0.602 1.961 5.795 1.00 93.00 74 ARG A C 1
ATOM 589 O O . ARG A 1 74 ? 0.199 1.598 6.895 1.00 93.00 74 ARG A O 1
ATOM 596 N N . LEU A 1 75 ? -0.083 2.786 5.004 1.00 94.62 75 LEU A N 1
ATOM 597 C CA . LEU A 1 75 ? -1.354 3.400 5.390 1.00 94.62 75 LEU A CA 1
ATOM 598 C C . LEU A 1 75 ? -2.376 2.347 5.825 1.00 94.62 75 LEU A C 1
ATOM 600 O O . LEU A 1 75 ? -3.027 2.496 6.857 1.00 94.62 75 LEU A O 1
ATOM 604 N N . ARG A 1 76 ? -2.469 1.242 5.084 1.00 90.31 76 ARG A N 1
ATOM 605 C CA . ARG A 1 76 ? -3.365 0.139 5.424 1.00 90.31 76 ARG A CA 1
ATOM 606 C C . ARG A 1 76 ? -2.984 -0.546 6.738 1.00 90.31 76 ARG A C 1
ATOM 608 O O . ARG A 1 76 ? -3.862 -0.869 7.536 1.00 90.31 76 ARG A O 1
ATOM 615 N N . SER A 1 77 ? -1.689 -0.763 6.972 1.00 90.94 77 SER A N 1
ATOM 616 C CA . SER A 1 77 ? -1.193 -1.316 8.239 1.00 90.94 77 SER A CA 1
ATOM 617 C C . SER A 1 77 ? -1.594 -0.432 9.426 1.00 90.94 77 SER A C 1
ATOM 619 O O . SER A 1 77 ? -2.168 -0.925 10.399 1.00 90.94 77 SER A O 1
ATOM 621 N N . TRP A 1 78 ? -1.404 0.885 9.296 1.00 95.31 78 TRP A N 1
ATOM 622 C CA . TRP A 1 78 ? -1.832 1.867 10.296 1.00 95.31 78 TRP A CA 1
ATOM 623 C C . TRP A 1 78 ? -3.342 1.833 10.532 1.00 95.31 78 TRP A C 1
ATOM 625 O O . TRP A 1 78 ? -3.773 1.723 11.674 1.00 95.31 78 TRP A O 1
ATOM 635 N N . GLN A 1 79 ? -4.158 1.814 9.476 1.00 95.25 79 GLN A N 1
ATOM 636 C CA . GLN A 1 79 ? -5.617 1.709 9.605 1.00 95.25 79 GLN A CA 1
ATOM 637 C C . GLN A 1 79 ? -6.055 0.439 10.346 1.00 95.25 79 GLN A C 1
ATOM 639 O O . GLN A 1 79 ? -6.988 0.471 11.150 1.00 95.25 79 GLN A O 1
ATOM 644 N N . HIS A 1 80 ? -5.395 -0.694 10.093 1.00 94.56 80 HIS A N 1
ATOM 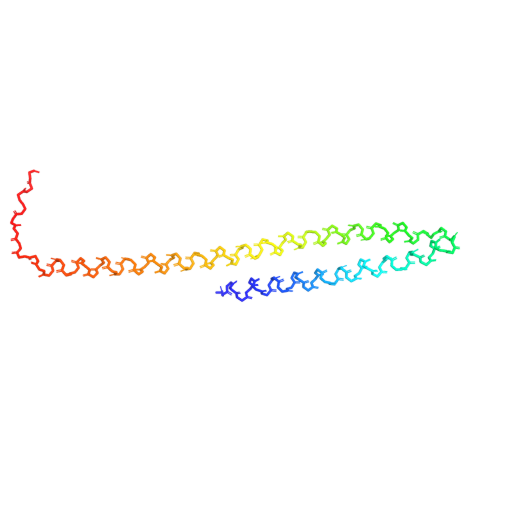645 C CA . HIS A 1 80 ? -5.676 -1.931 10.817 1.00 94.56 80 HIS A CA 1
ATOM 646 C C . HIS A 1 80 ? -5.310 -1.828 12.300 1.00 94.56 80 HIS A C 1
ATOM 648 O O . HIS A 1 80 ? -6.079 -2.300 13.143 1.00 94.56 80 HIS A O 1
ATOM 654 N N . LEU A 1 81 ? -4.171 -1.214 12.624 1.00 96.31 81 LEU A N 1
ATOM 655 C CA . LEU A 1 81 ? -3.742 -0.992 14.002 1.00 96.31 81 LEU A CA 1
ATOM 656 C C . LEU A 1 81 ? -4.686 -0.038 14.745 1.00 96.31 81 LEU A C 1
ATOM 658 O O . LEU A 1 81 ? -5.137 -0.359 15.847 1.00 96.31 81 LEU A O 1
ATOM 662 N N . ASP A 1 82 ? -5.036 1.087 14.127 1.00 97.38 82 ASP A N 1
ATOM 663 C CA . ASP A 1 82 ? -5.948 2.084 14.690 1.00 97.38 82 ASP A CA 1
ATOM 664 C C . ASP A 1 82 ? -7.320 1.475 14.957 1.00 97.38 82 ASP A C 1
ATOM 666 O O . ASP A 1 82 ? -7.871 1.626 16.048 1.00 97.38 82 ASP A O 1
ATOM 670 N N . ARG A 1 83 ? -7.846 0.698 14.002 1.00 97.38 83 ARG A N 1
ATOM 671 C CA . ARG A 1 83 ? -9.112 -0.018 14.175 1.00 97.38 83 ARG A CA 1
ATOM 672 C C . ARG A 1 83 ? -9.064 -0.985 15.356 1.00 97.38 83 ARG A C 1
ATOM 674 O O . ARG A 1 83 ? -10.015 -1.027 16.132 1.00 97.38 83 ARG A O 1
ATOM 681 N N . ARG A 1 84 ? -7.992 -1.775 15.490 1.00 97.69 84 ARG A N 1
ATOM 682 C CA . ARG A 1 84 ? -7.834 -2.716 16.616 1.00 97.69 84 ARG A CA 1
ATOM 683 C C . ARG A 1 84 ? -7.768 -1.977 17.948 1.00 97.69 84 ARG A C 1
ATOM 685 O O . ARG A 1 84 ? -8.450 -2.366 18.887 1.00 97.69 84 ARG A O 1
ATOM 692 N N . THR A 1 85 ? -7.011 -0.886 18.000 1.00 97.94 85 THR A N 1
ATOM 693 C CA . THR A 1 85 ? -6.881 -0.045 19.196 1.00 97.94 85 THR A CA 1
ATOM 694 C C . THR A 1 85 ? -8.217 0.578 19.594 1.00 97.94 85 THR A C 1
ATOM 696 O O . THR A 1 85 ? -8.587 0.553 20.766 1.00 97.94 85 THR A O 1
ATOM 699 N N . ALA A 1 86 ? -8.968 1.115 18.631 1.00 98.06 86 ALA A N 1
ATOM 700 C CA . ALA A 1 86 ? -10.283 1.692 18.882 1.00 98.06 86 ALA A CA 1
ATOM 701 C C . ALA A 1 86 ? -11.280 0.640 19.391 1.00 98.06 86 ALA A C 1
ATOM 703 O O . ALA A 1 86 ? -12.031 0.917 20.324 1.00 98.06 86 ALA A O 1
ATOM 704 N N . LEU A 1 87 ? -11.259 -0.568 18.817 1.00 98.25 87 LEU A N 1
ATOM 705 C CA . LEU A 1 87 ? -12.122 -1.664 19.253 1.00 98.25 87 LEU A CA 1
ATOM 706 C C . LEU A 1 87 ? -11.804 -2.102 20.687 1.00 98.25 87 LEU A C 1
ATOM 708 O O . LEU A 1 87 ? -12.720 -2.182 21.496 1.00 98.25 87 LEU A O 1
ATOM 712 N N . ALA A 1 88 ? -10.523 -2.288 21.021 1.00 98.12 88 ALA A N 1
ATOM 713 C CA . ALA A 1 88 ? -10.106 -2.645 22.377 1.00 98.12 88 ALA A CA 1
ATOM 714 C C . ALA A 1 88 ? -10.576 -1.600 23.406 1.00 98.12 88 ALA A C 1
ATOM 716 O O . ALA A 1 88 ? -11.194 -1.938 24.409 1.00 98.12 88 ALA A O 1
ATOM 717 N N . ARG A 1 89 ? -10.405 -0.303 23.105 1.00 98.06 89 ARG A N 1
ATOM 718 C CA . ARG A 1 89 ? -10.893 0.788 23.971 1.00 98.06 89 ARG A CA 1
ATOM 719 C C . ARG A 1 89 ? -12.412 0.771 24.163 1.00 98.06 89 ARG A C 1
ATOM 721 O O . ARG A 1 89 ? -12.899 1.114 25.242 1.00 98.06 89 ARG A O 1
ATOM 728 N N . LEU A 1 90 ? -13.169 0.420 23.123 1.00 98.31 90 LEU A N 1
ATOM 729 C CA . LEU A 1 90 ? -14.623 0.278 23.216 1.00 98.31 90 LEU A CA 1
ATOM 730 C C . LEU A 1 90 ? -15.018 -0.911 24.097 1.00 98.31 90 LEU A C 1
ATOM 732 O O . LEU A 1 90 ? -15.950 -0.789 24.889 1.00 98.31 90 LEU A O 1
ATOM 736 N N . GLU A 1 91 ? -14.315 -2.036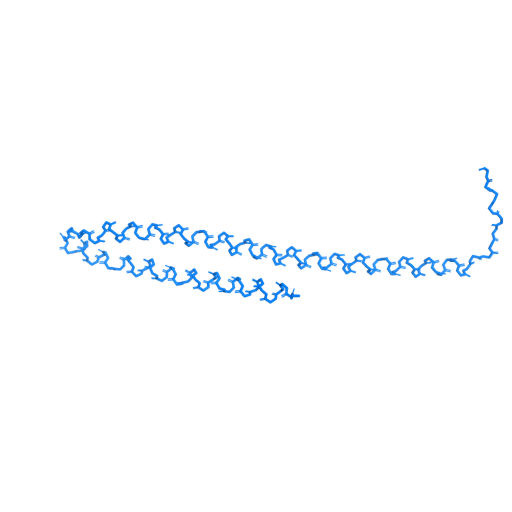 23.985 1.00 98.19 91 GLU A N 1
ATOM 737 C CA . GLU A 1 91 ? -14.541 -3.225 24.814 1.00 98.19 91 GLU A CA 1
ATOM 738 C C . GLU A 1 91 ? -14.225 -2.957 26.292 1.00 98.19 91 GLU A C 1
ATOM 740 O O . GLU A 1 91 ? -15.026 -3.314 27.163 1.00 98.19 91 GLU A O 1
ATOM 745 N N . ASP A 1 92 ? -13.135 -2.240 26.571 1.00 97.88 92 ASP A N 1
ATOM 746 C CA . ASP A 1 92 ? -12.781 -1.789 27.919 1.00 97.88 92 ASP A CA 1
ATOM 747 C C . ASP A 1 92 ? -13.871 -0.872 28.491 1.00 97.88 92 ASP A C 1
ATOM 749 O O . ASP A 1 92 ? -14.405 -1.115 29.575 1.00 97.88 92 ASP A O 1
ATOM 753 N N . SER A 1 93 ? -14.279 0.144 27.721 1.00 97.44 93 SER A N 1
ATOM 754 C CA . SER A 1 93 ? -15.329 1.090 28.131 1.00 97.44 93 SER A CA 1
ATOM 755 C C . SER A 1 93 ? -16.660 0.384 28.394 1.00 97.44 93 SER A C 1
ATOM 757 O O . SER A 1 93 ? -17.359 0.689 29.361 1.00 97.44 93 SER A O 1
ATOM 759 N N . ARG A 1 94 ? -17.013 -0.588 27.547 1.00 97.62 94 ARG A N 1
ATOM 760 C CA . ARG A 1 94 ? -18.216 -1.408 27.707 1.00 97.62 94 ARG A CA 1
ATOM 761 C C . ARG A 1 94 ? -18.156 -2.239 28.988 1.00 97.62 94 ARG A C 1
ATOM 763 O O . ARG A 1 94 ? -19.175 -2.355 29.664 1.00 97.62 94 ARG A O 1
ATOM 770 N N . SER A 1 95 ? -16.999 -2.807 29.315 1.00 97.00 95 SER A N 1
ATOM 771 C CA . SER A 1 95 ? -16.816 -3.617 30.525 1.00 97.00 95 SER A CA 1
ATOM 772 C C . SER A 1 95 ? -16.983 -2.774 31.789 1.00 97.00 95 SER A C 1
ATOM 774 O O . SER A 1 95 ? -17.753 -3.151 32.670 1.00 97.00 95 SER A O 1
ATOM 776 N N . VAL A 1 96 ? -16.377 -1.582 31.820 1.00 96.31 96 VAL A N 1
ATOM 777 C CA . VAL A 1 96 ? -16.552 -0.609 32.913 1.00 96.31 96 VAL A CA 1
ATOM 778 C C . VAL A 1 96 ? -18.014 -0.176 33.042 1.00 96.31 96 VAL A C 1
ATOM 780 O O . VAL A 1 96 ? -18.548 -0.084 34.145 1.00 96.31 96 VAL A O 1
ATOM 783 N N . LEU A 1 97 ? -18.701 0.067 31.922 1.00 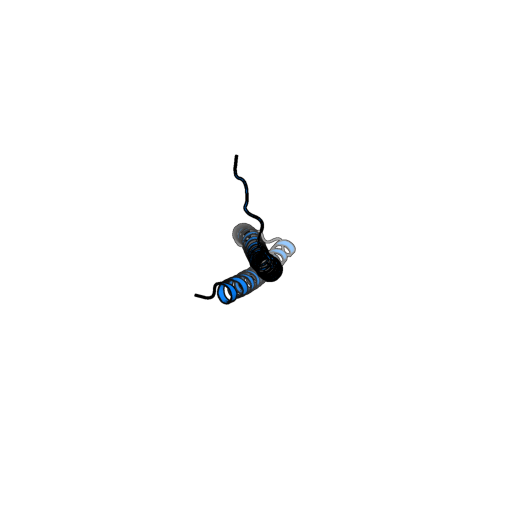95.44 97 LEU A N 1
ATOM 784 C CA . LEU A 1 97 ? -20.116 0.433 31.949 1.00 95.44 97 LEU A CA 1
ATOM 785 C C . LEU A 1 97 ? -20.989 -0.691 32.525 1.00 95.44 97 LEU A C 1
ATOM 787 O O . LEU A 1 97 ? -21.871 -0.410 33.332 1.00 95.44 97 LEU A O 1
ATOM 791 N N . ILE A 1 98 ? -20.747 -1.946 32.133 1.00 95.44 98 ILE A N 1
ATOM 792 C CA . ILE A 1 98 ? -21.465 -3.108 32.681 1.00 95.44 98 ILE A CA 1
ATOM 793 C C . ILE A 1 98 ? -21.261 -3.199 34.195 1.00 95.44 98 ILE A C 1
ATOM 795 O O . ILE A 1 98 ? -22.235 -3.386 34.924 1.00 95.44 98 ILE A O 1
ATOM 799 N N . GLU A 1 99 ? -20.027 -3.029 34.668 1.00 94.50 99 GLU A N 1
ATOM 800 C CA . GLU A 1 99 ? -19.715 -3.023 36.096 1.00 94.50 99 GLU A CA 1
ATOM 801 C C . GLU A 1 99 ? -20.479 -1.909 36.828 1.00 94.50 99 GLU A C 1
ATOM 803 O O . GLU A 1 99 ? -21.209 -2.187 37.781 1.00 94.50 99 GLU A O 1
ATOM 808 N N . ASN A 1 100 ? -20.416 -0.675 36.325 1.00 91.94 100 ASN A N 1
ATOM 809 C CA . ASN A 1 100 ? -21.117 0.466 36.916 1.00 91.94 100 ASN A CA 1
ATOM 810 C C . ASN A 1 100 ? -22.639 0.262 36.969 1.00 91.94 100 ASN A C 1
ATOM 812 O O . ASN A 1 100 ? -23.269 0.563 37.981 1.00 91.94 100 ASN A O 1
ATOM 816 N N . VAL A 1 101 ? -23.237 -0.269 35.897 1.00 90.38 101 VAL A N 1
ATOM 817 C CA . VAL A 1 101 ? -24.674 -0.582 35.849 1.00 90.38 101 VAL A CA 1
ATOM 818 C C . VAL A 1 101 ? -25.026 -1.686 36.845 1.00 90.38 101 VAL A C 1
ATOM 820 O O . VAL A 1 101 ? -26.045 -1.586 37.521 1.00 90.38 101 VAL A O 1
ATOM 823 N N . SER A 1 102 ? -24.185 -2.714 36.985 1.00 89.00 102 SER A N 1
ATOM 824 C CA . SER A 1 102 ? -24.424 -3.808 37.937 1.00 89.00 102 SER A CA 1
ATOM 825 C C . SER A 1 102 ? -24.397 -3.354 39.401 1.00 89.00 102 SER A C 1
ATOM 827 O O . SER A 1 102 ? -25.112 -3.906 40.235 1.00 89.00 102 SER A O 1
ATOM 829 N N . GLN A 1 103 ? -23.604 -2.324 39.710 1.00 88.62 103 GLN A N 1
ATOM 830 C CA . GLN A 1 103 ? -23.479 -1.744 41.049 1.00 88.62 103 GLN A CA 1
ATOM 831 C C . GLN A 1 103 ? -24.522 -0.649 41.326 1.00 88.62 103 GLN A C 1
ATOM 833 O O . GLN A 1 103 ? -24.643 -0.167 42.456 1.00 88.62 103 GLN A O 1
ATOM 838 N N . TYR A 1 104 ? -25.293 -0.244 40.316 1.00 85.75 104 TYR A N 1
ATOM 839 C CA . TYR A 1 104 ? -26.288 0.808 40.448 1.00 85.75 104 TYR A CA 1
ATOM 840 C C . TYR A 1 104 ? -27.522 0.310 41.215 1.00 85.75 104 TYR A C 1
ATOM 842 O O . TYR A 1 104 ? -28.371 -0.403 40.692 1.00 85.75 104 TYR A O 1
ATOM 850 N N . GLN A 1 105 ? -27.642 0.738 42.472 1.00 81.75 105 GLN A N 1
ATOM 851 C CA . GLN A 1 105 ? -28.747 0.390 43.380 1.00 81.75 105 GLN A CA 1
ATOM 852 C C . GLN A 1 105 ? -30.002 1.272 43.196 1.00 81.75 105 GLN A C 1
ATOM 854 O O . GLN A 1 105 ? -30.966 1.134 43.944 1.00 81.75 105 GLN A O 1
ATOM 859 N N . GLY A 1 106 ? -30.007 2.172 42.203 1.00 73.44 106 GLY A N 1
ATOM 860 C CA . GLY A 1 106 ? -31.112 3.097 41.952 1.00 73.44 106 GLY A CA 1
ATOM 861 C C . GLY A 1 106 ? -31.120 4.329 42.863 1.00 73.44 106 GLY A C 1
ATOM 862 O O . GLY A 1 106 ? -31.066 4.239 44.086 1.00 73.44 106 GLY A O 1
ATOM 863 N N . ARG A 1 107 ? -31.269 5.511 42.260 1.00 71.50 107 ARG A N 1
ATOM 864 C CA . ARG A 1 107 ? -31.993 6.641 42.862 1.00 71.50 107 ARG A CA 1
ATOM 865 C C . ARG A 1 107 ? -33.016 7.121 41.834 1.00 71.50 107 ARG A C 1
ATOM 867 O O . ARG A 1 107 ? -32.679 7.116 40.650 1.00 71.50 107 ARG A O 1
ATOM 874 N N . PRO A 1 108 ? -34.228 7.533 42.241 1.00 59.22 108 PRO A N 1
ATOM 875 C CA . PRO A 1 108 ? -35.150 8.174 41.315 1.00 59.22 108 PRO A CA 1
ATOM 876 C C . PRO A 1 108 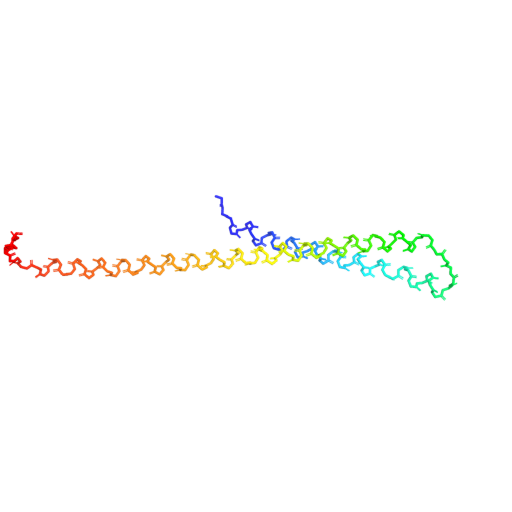? -34.456 9.418 40.749 1.00 59.22 108 PRO A C 1
ATOM 878 O O . PRO A 1 108 ? -34.044 10.304 41.496 1.00 59.22 108 PRO A O 1
ATOM 881 N N . LEU A 1 109 ? -34.240 9.427 39.434 1.00 62.34 109 LEU A N 1
ATOM 882 C CA . LEU A 1 109 ? -33.787 10.610 38.720 1.00 62.34 109 LEU A CA 1
ATOM 883 C C . LEU A 1 109 ? -34.982 11.559 38.673 1.00 62.34 109 LEU A C 1
ATOM 885 O O . LEU A 1 109 ? -35.918 11.329 37.911 1.00 62.34 109 LEU A O 1
ATOM 889 N N . ASP A 1 110 ? -34.960 12.579 39.525 1.00 55.09 110 ASP A N 1
ATOM 890 C CA . ASP A 1 110 ? -35.872 13.714 39.424 1.00 55.09 110 ASP A CA 1
ATOM 891 C C . ASP A 1 110 ? -35.397 14.534 38.218 1.00 55.09 110 ASP A C 1
ATOM 893 O O . ASP A 1 110 ? -34.473 15.347 38.301 1.00 55.09 110 ASP A O 1
ATOM 897 N N . VAL A 1 111 ? -35.907 14.174 37.042 1.00 54.31 111 VAL A N 1
ATOM 898 C CA . VAL A 1 111 ? -35.649 14.916 35.810 1.00 54.31 111 VAL A CA 1
ATOM 899 C C . VAL A 1 111 ? -36.552 16.144 35.858 1.00 54.31 111 VAL A C 1
ATOM 901 O O . VAL A 1 111 ? -37.772 16.005 35.773 1.00 54.31 111 VAL A O 1
ATOM 904 N N . VAL A 1 112 ? -35.941 17.317 36.048 1.00 50.56 112 VAL A N 1
ATOM 905 C CA . VAL A 1 112 ? -36.585 18.634 35.892 1.00 50.56 112 VAL A CA 1
ATOM 906 C C . VAL A 1 112 ? -36.955 18.865 34.432 1.00 50.56 112 VAL A C 1
ATOM 908 O O . VAL A 1 112 ? -36.102 18.560 33.565 1.00 50.56 112 VAL A O 1
#

Organism: NCBI:txid178133

Sequence (112 aa):
MELNGDLQGLIERAWALKETIDGDINSSFRYCNFCLRHGHNCDIAGTAYKETERLTAMRDSLKDVESMLIYLQRLRSWQHLDRRTALARLEDSRSVLIENVSQYQGRPLDVV

InterPro domains:
  IPR038939 Plastid division protein PDV1/PDV2 [PTHR33600] (2-112)
  IPR060593 Plastid division protein, N-terminal domain [PF28116] (6-93)

Secondary structure (DSSP, 8-state):
--HHHHHHHHHHHHHHHHHHHHHHHHHHHHHHHHHHHTT---HHHHHHHHHHHHHHHHHHHHHHHHHHHHHHHHHHHHHHHHHHHHHHHHHHHHHHHHHHHHH---------

Foldseek 3Di:
DPCLVVLVVLLVVLVVVLVVLVVVLVVLVVVVVVCVVVVHPDPSNVVSVVVSVVSVVVSVVSVVVSVVSVVVSVVVVVVVVVVVVVVVVVVVVVVVVVVVVVPDPDDPPPDD